Protein AF-A0A5E6N252-F1 (afdb_monomer)

Secondary structure (DSSP, 8-state):
---------SBTTTB-HIIIIIHHHHHHHHHHTT------HHHHHHHHTS-SHHHHHHHHHHHH-TTS-HHHHHHHHHHHT-

Solvent-accessible surface area (backbone atoms only — not comparable to full-atom values): 5133 Å² total; per-residue (Å²): 138,76,91,85,79,83,89,77,61,57,73,73,66,74,42,70,41,56,70,79,42,50,49,51,52,51,35,52,52,27,50,78,70,71,42,96,55,74,75,48,75,69,58,43,58,63,42,58,80,41,74,56,73,70,54,26,53,53,48,46,38,64,75,78,36,70,83,60,48,79,68,57,56,58,50,50,42,64,71,73,75,98

Foldseek 3Di:
DDDPDDDFDDDPTVDVCQVPPVLVVVQVLCVVVVHPDHADPVNSVVLVVQPDDVRSVVVCCVPPPVVQDPVNVVVVCVPRVD

Mean predicted aligned error: 8.98 Å

Radius of gyration: 15.83 Å; Cα contacts (8 Å, |Δi|>4): 44; chains: 1; bounding box: 36×22×51 Å

Sequence (82 aa):
MALEALIFDVDGTLANTERDGHLVAFNEAFKELGLDWFWTNDLYHELLNVTGGQLRIKYYLKTHRPDLRAMMWMYLLKRYIL

Structure (mmCIF, N/CA/C/O backbone):
data_AF-A0A5E6N252-F1
#
_entry.id   AF-A0A5E6N252-F1
#
loop_
_atom_site.group_PDB
_atom_site.id
_atom_site.type_symbol
_atom_site.label_atom_id
_atom_site.label_alt_id
_atom_site.label_comp_id
_atom_site.label_asym_id
_atom_site.label_entity_id
_atom_site.label_seq_id
_atom_site.pdbx_PDB_ins_code
_atom_site.Cartn_x
_atom_site.Cartn_y
_atom_site.Cartn_z
_atom_site.occupancy
_atom_site.B_iso_or_equiv
_atom_site.auth_seq_id
_atom_site.auth_comp_id
_atom_site.auth_asym_id
_atom_site.auth_atom_id
_atom_site.pdbx_PDB_model_num
ATOM 1 N N . MET A 1 1 ? 27.683 5.004 -33.853 1.00 51.91 1 MET A N 1
ATOM 2 C CA . MET A 1 1 ? 27.627 4.883 -32.383 1.00 51.91 1 MET 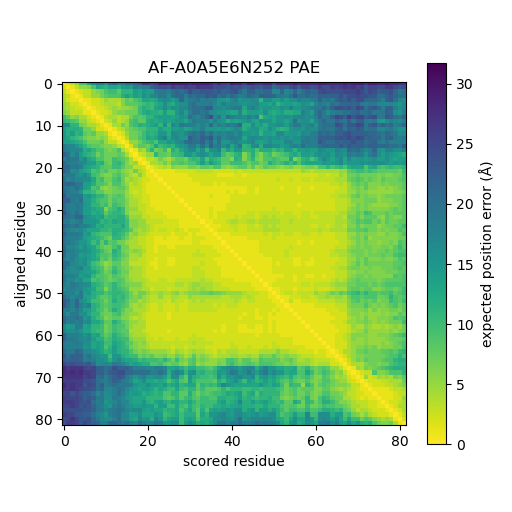A CA 1
ATOM 3 C C . MET A 1 1 ? 26.504 3.919 -32.065 1.00 51.91 1 MET A C 1
ATOM 5 O O . MET A 1 1 ? 25.417 4.108 -32.600 1.00 51.91 1 MET A O 1
ATOM 9 N N . ALA A 1 2 ? 26.800 2.850 -31.333 1.00 72.00 2 ALA A N 1
ATOM 10 C CA . ALA A 1 2 ? 25.806 1.866 -30.912 1.00 72.00 2 ALA A CA 1
ATOM 11 C C . ALA A 1 2 ? 25.338 2.204 -29.490 1.00 72.00 2 ALA A C 1
ATOM 13 O O . ALA A 1 2 ? 26.072 2.852 -28.750 1.00 72.00 2 ALA A O 1
ATOM 14 N N . LEU A 1 3 ? 24.120 1.800 -29.126 1.00 68.06 3 LEU A N 1
ATOM 15 C CA . LEU A 1 3 ? 23.633 1.906 -27.750 1.00 68.06 3 LEU A CA 1
ATOM 16 C C . LEU A 1 3 ? 24.534 1.055 -26.840 1.00 68.06 3 LEU A C 1
ATOM 18 O O . LEU A 1 3 ? 24.605 -0.156 -27.029 1.00 68.06 3 LEU A O 1
ATOM 22 N N . GLU A 1 4 ? 25.223 1.682 -25.885 1.00 80.12 4 GLU A N 1
ATOM 23 C CA . GLU A 1 4 ? 26.205 0.995 -25.027 1.00 80.12 4 GLU A CA 1
ATOM 24 C C . GLU A 1 4 ? 25.602 0.456 -23.724 1.00 80.12 4 GLU A C 1
ATOM 26 O O . GLU A 1 4 ? 26.092 -0.537 -23.191 1.00 80.12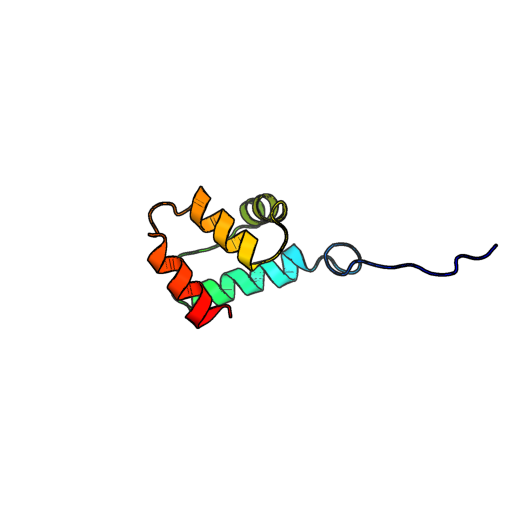 4 GLU A O 1
ATOM 31 N N . ALA A 1 5 ? 24.523 1.065 -23.221 1.00 74.94 5 ALA A N 1
ATOM 32 C CA . ALA A 1 5 ? 23.831 0.588 -22.028 1.00 74.94 5 ALA A CA 1
ATOM 33 C C . ALA A 1 5 ? 22.372 1.052 -21.975 1.00 74.94 5 ALA A C 1
ATOM 35 O O . ALA A 1 5 ? 22.023 2.128 -22.463 1.00 74.94 5 ALA A O 1
ATOM 36 N N . LEU A 1 6 ? 21.539 0.239 -21.327 1.00 71.12 6 LEU A N 1
ATOM 37 C CA . LEU A 1 6 ? 20.145 0.534 -21.023 1.00 71.12 6 LEU A CA 1
ATOM 38 C C . LEU A 1 6 ? 19.868 0.078 -19.587 1.00 71.12 6 LEU A C 1
ATOM 40 O O . LEU A 1 6 ? 20.132 -1.074 -19.243 1.00 71.12 6 LEU A O 1
ATOM 44 N N . ILE A 1 7 ? 19.389 0.993 -18.747 1.00 76.00 7 ILE A N 1
ATOM 45 C CA . ILE A 1 7 ? 19.050 0.719 -17.348 1.00 76.00 7 ILE A CA 1
ATOM 46 C C . ILE A 1 7 ? 17.533 0.709 -17.258 1.00 76.00 7 ILE A C 1
ATOM 48 O O . ILE A 1 7 ? 16.888 1.711 -17.563 1.00 76.00 7 ILE A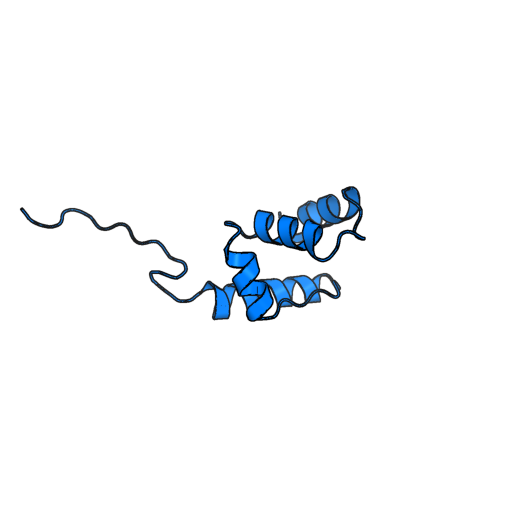 O 1
ATOM 52 N N . PHE A 1 8 ? 16.982 -0.434 -16.867 1.00 63.25 8 PHE A N 1
ATOM 53 C CA . PHE A 1 8 ? 15.553 -0.605 -16.673 1.00 63.25 8 PHE A CA 1
ATOM 54 C C . PHE A 1 8 ? 15.224 -0.521 -15.194 1.00 63.25 8 PHE A C 1
ATOM 56 O O . PHE A 1 8 ? 15.887 -1.151 -14.368 1.00 63.25 8 PHE A O 1
ATOM 63 N N . ASP A 1 9 ? 14.174 0.226 -14.890 1.00 66.50 9 ASP A N 1
ATOM 64 C CA . ASP A 1 9 ? 13.456 0.031 -13.643 1.00 66.50 9 ASP A CA 1
ATOM 65 C C . ASP A 1 9 ? 12.694 -1.309 -13.693 1.00 66.50 9 ASP A C 1
ATOM 67 O O . ASP A 1 9 ? 12.451 -1.866 -14.770 1.00 66.50 9 ASP A O 1
ATOM 71 N N . VAL A 1 10 ? 12.351 -1.863 -12.535 1.00 59.19 10 VAL A N 1
ATOM 72 C CA . VAL A 1 10 ? 11.680 -3.166 -12.433 1.00 59.19 10 VAL A CA 1
ATOM 73 C C . VAL A 1 10 ? 10.168 -2.971 -12.380 1.00 59.19 10 VAL A C 1
ATOM 75 O O . VAL A 1 10 ? 9.450 -3.476 -13.251 1.00 59.19 10 VAL A O 1
ATOM 78 N N . ASP A 1 11 ? 9.697 -2.190 -11.410 1.00 58.28 11 ASP A N 1
ATOM 79 C CA . ASP A 1 11 ? 8.274 -2.007 -11.139 1.00 58.28 11 ASP A CA 1
ATOM 80 C C . ASP A 1 11 ? 7.646 -1.049 -12.162 1.00 58.28 11 ASP A C 1
ATOM 82 O O . ASP A 1 11 ? 8.104 0.072 -12.371 1.00 58.28 11 ASP A O 1
ATOM 86 N N . GLY A 1 12 ? 6.621 -1.511 -12.881 1.00 56.28 12 GLY A N 1
ATOM 87 C CA . GLY A 1 12 ? 5.937 -0.723 -13.914 1.00 56.28 12 GLY A CA 1
ATOM 88 C C . GLY A 1 12 ? 6.715 -0.547 -15.228 1.00 56.28 12 GLY A C 1
ATOM 89 O O . GLY A 1 12 ? 6.151 -0.028 -16.189 1.00 56.28 12 GLY A O 1
ATOM 90 N N . THR A 1 13 ? 7.969 -1.016 -15.305 1.00 59.09 13 THR A N 1
ATOM 91 C CA . THR A 1 13 ? 8.817 -0.942 -16.512 1.00 59.09 13 THR A CA 1
ATOM 92 C C . THR A 1 13 ? 9.100 -2.319 -17.122 1.00 59.09 13 THR A C 1
ATOM 94 O O . THR A 1 13 ? 8.933 -2.488 -18.329 1.00 59.09 13 THR A O 1
ATOM 97 N N . LEU A 1 14 ? 9.473 -3.327 -16.323 1.00 57.22 14 LEU A N 1
ATOM 98 C CA . LEU A 1 14 ? 9.662 -4.707 -16.803 1.00 57.22 14 LEU A CA 1
ATOM 99 C C . LEU A 1 14 ? 8.448 -5.602 -16.526 1.00 57.22 14 LEU A C 1
ATOM 101 O O . LEU A 1 14 ? 8.187 -6.536 -17.284 1.00 57.22 14 LEU A O 1
ATOM 105 N N . ALA A 1 15 ? 7.691 -5.314 -15.468 1.00 53.28 15 ALA A N 1
ATOM 106 C CA . ALA A 1 15 ? 6.450 -6.006 -15.145 1.00 53.28 15 ALA A CA 1
ATOM 107 C C . ALA A 1 15 ? 5.502 -5.086 -14.363 1.00 53.28 15 ALA A C 1
ATOM 109 O O . ALA A 1 15 ? 5.937 -4.219 -13.608 1.00 53.28 15 ALA A O 1
ATOM 110 N N . ASN A 1 16 ? 4.190 -5.286 -14.517 1.00 57.91 16 ASN A N 1
ATOM 111 C CA . ASN A 1 16 ? 3.179 -4.535 -13.768 1.00 57.91 16 ASN A CA 1
ATOM 112 C C . ASN A 1 16 ? 2.972 -5.144 -12.363 1.00 57.91 16 ASN A C 1
ATOM 114 O O . ASN A 1 16 ? 1.900 -5.635 -12.017 1.00 57.91 16 ASN A O 1
ATOM 118 N N . THR A 1 17 ? 4.045 -5.184 -11.574 1.00 65.12 17 THR A N 1
ATOM 119 C CA . THR A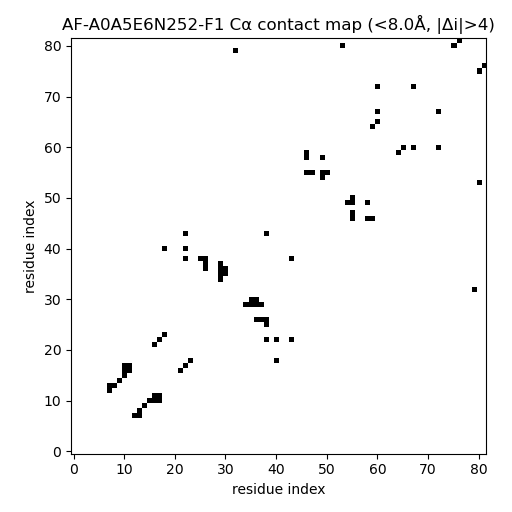 1 17 ? 4.148 -5.832 -10.250 1.00 65.12 17 THR A CA 1
ATOM 120 C C . THR A 1 17 ? 3.430 -5.073 -9.143 1.00 65.12 17 THR A C 1
ATOM 122 O O . THR A 1 17 ? 3.118 -5.650 -8.100 1.00 65.12 17 THR A O 1
ATOM 125 N N . GLU A 1 18 ? 3.134 -3.790 -9.348 1.00 68.75 18 GLU A N 1
ATOM 126 C CA . GLU A 1 18 ? 2.512 -2.957 -8.324 1.00 68.75 18 GLU A CA 1
ATOM 127 C C . GLU A 1 18 ? 1.089 -3.415 -7.993 1.00 68.75 18 GLU A C 1
ATOM 129 O O . GLU A 1 18 ? 0.759 -3.599 -6.818 1.00 68.75 18 GLU A O 1
ATOM 134 N N . ARG A 1 19 ? 0.264 -3.659 -9.015 1.00 63.12 19 ARG A N 1
ATOM 135 C CA . ARG A 1 19 ? -1.131 -4.072 -8.828 1.00 63.12 19 ARG A CA 1
ATOM 136 C C . ARG A 1 19 ? -1.264 -5.548 -8.466 1.00 63.12 19 ARG A C 1
ATOM 138 O O . ARG A 1 19 ? -1.957 -5.883 -7.510 1.00 63.12 19 ARG A O 1
ATOM 145 N N . ASP A 1 20 ? -0.608 -6.413 -9.229 1.00 68.00 20 ASP A N 1
ATOM 146 C CA . ASP A 1 20 ? -0.840 -7.859 -9.144 1.00 68.00 20 ASP A CA 1
ATOM 147 C C . ASP A 1 20 ? 0.091 -8.554 -8.135 1.00 68.00 20 ASP A C 1
ATOM 149 O O . ASP A 1 20 ? -0.139 -9.706 -7.774 1.00 68.00 20 ASP A O 1
ATOM 153 N N . GLY A 1 21 ? 1.119 -7.853 -7.641 1.00 79.06 21 GLY A N 1
ATOM 154 C CA . GLY A 1 21 ? 2.045 -8.347 -6.621 1.00 79.06 21 GLY A CA 1
ATOM 155 C C . GLY A 1 21 ? 1.964 -7.549 -5.322 1.00 79.06 21 GLY A C 1
ATOM 156 O O . GLY A 1 21 ? 1.497 -8.053 -4.300 1.00 79.06 21 GLY A O 1
ATOM 157 N N . HIS A 1 22 ? 2.415 -6.293 -5.348 1.00 84.62 22 HIS A N 1
ATOM 158 C CA . HIS A 1 22 ? 2.598 -5.503 -4.129 1.00 84.62 22 HIS A CA 1
ATOM 159 C C . HIS A 1 22 ? 1.294 -5.242 -3.375 1.00 84.62 22 HIS A C 1
ATOM 161 O O . HIS A 1 22 ? 1.260 -5.434 -2.161 1.00 84.62 22 HIS A O 1
ATOM 167 N N . LEU A 1 23 ? 0.216 -4.854 -4.064 1.00 88.75 23 LEU A N 1
ATOM 168 C CA . LEU A 1 23 ? -1.084 -4.631 -3.422 1.00 88.75 23 LEU A CA 1
ATOM 169 C C . LEU A 1 23 ? -1.599 -5.883 -2.695 1.00 88.75 23 LEU A C 1
ATOM 171 O O . LEU A 1 23 ? -2.064 -5.793 -1.558 1.00 88.75 23 LEU A O 1
ATOM 175 N N . VAL A 1 24 ? -1.482 -7.052 -3.331 1.00 88.81 24 VAL A N 1
ATOM 176 C CA . VAL A 1 24 ? -1.878 -8.337 -2.735 1.00 88.81 24 VAL A CA 1
ATOM 177 C C . VAL A 1 24 ? -1.035 -8.627 -1.494 1.00 88.81 24 VAL A C 1
ATOM 179 O O . VAL A 1 24 ? -1.591 -8.927 -0.440 1.00 88.81 24 VAL A O 1
ATOM 182 N N . ALA A 1 25 ? 0.287 -8.459 -1.584 1.00 87.19 25 ALA A N 1
ATOM 183 C CA . ALA A 1 25 ? 1.195 -8.676 -0.460 1.00 87.19 25 ALA A CA 1
ATOM 184 C C . ALA A 1 25 ? 0.903 -7.743 0.728 1.00 87.19 25 ALA A C 1
ATOM 186 O O . ALA A 1 25 ? 0.926 -8.193 1.872 1.00 87.19 25 ALA A O 1
ATOM 187 N N . PHE A 1 26 ? 0.581 -6.467 0.481 1.00 89.56 26 PHE A N 1
ATOM 188 C CA . PHE A 1 26 ? 0.170 -5.546 1.545 1.00 89.56 26 PHE A CA 1
ATOM 189 C C . PHE A 1 26 ? -1.113 -6.014 2.233 1.00 89.56 26 PHE A C 1
ATOM 191 O O . PHE A 1 26 ? -1.146 -6.093 3.458 1.00 89.56 26 PHE A O 1
ATOM 198 N N . ASN A 1 27 ? -2.150 -6.350 1.462 1.00 92.06 27 ASN A N 1
ATOM 199 C CA . ASN A 1 27 ? -3.435 -6.772 2.018 1.00 92.06 27 ASN A CA 1
ATOM 200 C C . ASN A 1 27 ? -3.336 -8.090 2.803 1.00 92.06 27 ASN A C 1
ATOM 202 O O . ASN A 1 27 ? -3.926 -8.195 3.879 1.00 92.06 27 ASN A O 1
ATOM 206 N N . GLU A 1 28 ? -2.568 -9.069 2.316 1.00 89.62 28 GLU A N 1
ATOM 207 C CA . GLU A 1 28 ? -2.314 -10.306 3.066 1.00 89.62 28 GLU A CA 1
ATOM 208 C C . GLU A 1 28 ? -1.508 -10.031 4.342 1.00 89.62 28 GLU A C 1
ATOM 210 O O . GLU A 1 28 ? -1.898 -10.496 5.410 1.00 89.62 28 GLU A O 1
ATOM 215 N N . ALA A 1 29 ? -0.471 -9.187 4.288 1.00 86.94 29 ALA A N 1
ATOM 216 C CA . ALA A 1 29 ? 0.272 -8.800 5.486 1.00 86.94 29 ALA A CA 1
ATOM 217 C C . ALA A 1 29 ? -0.632 -8.097 6.514 1.00 86.94 29 ALA A C 1
ATOM 219 O O . ALA A 1 29 ? -0.592 -8.419 7.698 1.00 86.94 29 ALA A O 1
ATOM 220 N N . PHE A 1 30 ? -1.498 -7.169 6.098 1.00 89.62 30 PHE A N 1
ATOM 221 C CA . PHE A 1 30 ? -2.435 -6.514 7.019 1.00 89.62 30 PHE A CA 1
ATOM 222 C C . PHE A 1 30 ? -3.373 -7.519 7.689 1.00 89.62 30 PHE A C 1
ATOM 224 O O . PHE A 1 30 ? -3.573 -7.460 8.904 1.00 89.62 30 PHE A O 1
ATOM 231 N N . LYS A 1 31 ? -3.878 -8.485 6.920 1.00 89.62 31 LYS A N 1
ATOM 232 C CA . LYS A 1 31 ? -4.733 -9.563 7.415 1.00 89.62 31 LYS A CA 1
ATOM 233 C C . LYS A 1 31 ? -4.008 -10.479 8.404 1.00 89.62 31 LYS A C 1
ATOM 235 O O . LYS A 1 31 ? -4.567 -10.774 9.458 1.00 89.62 31 LYS A O 1
ATOM 240 N N . GLU A 1 32 ? -2.775 -10.895 8.112 1.00 86.31 32 GLU A N 1
ATOM 241 C CA . GLU A 1 32 ? -1.946 -11.701 9.025 1.00 86.31 32 GLU A CA 1
ATOM 242 C C . GLU A 1 32 ? -1.662 -10.973 10.345 1.00 86.31 32 GLU A C 1
ATOM 244 O O . GLU A 1 32 ? -1.595 -11.592 11.408 1.00 86.31 32 GLU A O 1
ATOM 249 N N . LEU A 1 33 ? -1.561 -9.645 10.295 1.00 83.69 33 LEU A N 1
ATOM 250 C CA . LEU A 1 33 ? -1.370 -8.789 11.464 1.00 83.69 33 LEU A CA 1
ATOM 251 C C . LEU A 1 33 ? -2.665 -8.461 12.216 1.00 83.69 33 LEU A C 1
ATOM 253 O O . LEU A 1 33 ? -2.611 -7.780 13.242 1.00 83.69 33 LEU A O 1
ATOM 257 N N . GLY A 1 34 ? -3.819 -8.931 11.733 1.00 86.69 34 GLY A N 1
ATOM 258 C CA . GLY A 1 34 ? -5.126 -8.622 12.313 1.00 86.69 34 GLY A CA 1
ATOM 259 C C . GLY A 1 34 ? -5.507 -7.145 12.191 1.00 86.69 34 GLY A C 1
ATOM 260 O O . GLY A 1 34 ? -6.318 -6.652 12.975 1.00 86.69 34 GLY A O 1
ATOM 261 N N . LEU A 1 35 ? -4.904 -6.427 11.241 1.00 86.19 35 LEU A N 1
ATOM 262 C CA . LEU A 1 35 ? -5.264 -5.056 10.918 1.00 86.19 35 LEU A CA 1
ATOM 263 C C . LEU A 1 35 ? -6.521 -5.076 10.049 1.00 86.19 35 LEU A C 1
ATOM 265 O O . LEU A 1 35 ? -6.613 -5.820 9.077 1.00 86.19 35 LEU A O 1
ATOM 269 N N . ASP A 1 36 ? -7.475 -4.206 10.360 1.00 88.94 36 ASP A N 1
ATOM 270 C CA . ASP A 1 36 ? -8.703 -4.010 9.584 1.00 88.94 36 ASP A CA 1
ATOM 271 C C . ASP A 1 36 ? -8.468 -3.198 8.294 1.00 88.94 36 ASP A C 1
ATOM 273 O O . ASP A 1 36 ? -9.367 -2.530 7.785 1.00 88.94 36 ASP A O 1
ATOM 277 N N . TRP A 1 37 ? -7.235 -3.208 7.781 1.00 92.00 37 TRP A N 1
ATOM 278 C CA . TRP A 1 37 ? -6.825 -2.412 6.634 1.00 92.00 37 TRP A CA 1
ATOM 279 C C . TRP A 1 37 ? -6.987 -3.229 5.367 1.00 92.00 37 TRP A C 1
ATOM 281 O O . TRP A 1 37 ? -6.500 -4.352 5.262 1.00 92.00 37 TRP A O 1
ATOM 291 N N . PHE A 1 38 ? -7.625 -2.621 4.377 1.00 94.00 38 PHE A N 1
ATOM 292 C CA . PHE A 1 38 ? -7.730 -3.189 3.049 1.00 94.00 38 PHE A CA 1
ATOM 293 C C . PHE A 1 38 ? -7.546 -2.077 2.026 1.00 94.00 38 PHE A C 1
ATOM 295 O O . PHE A 1 38 ? -8.320 -1.118 1.982 1.00 94.00 38 PHE A O 1
ATOM 302 N N . TRP A 1 39 ? -6.495 -2.182 1.225 1.00 94.75 39 TRP A N 1
ATOM 303 C CA . TRP A 1 39 ? -6.234 -1.256 0.138 1.00 94.75 39 TRP A CA 1
ATOM 304 C C . TRP A 1 39 ? -6.928 -1.751 -1.127 1.00 94.75 39 TRP A C 1
ATOM 306 O O . TRP A 1 39 ? -6.687 -2.860 -1.606 1.00 94.75 39 TRP A O 1
ATOM 316 N N . THR A 1 40 ? -7.818 -0.918 -1.663 1.00 94.38 40 THR A N 1
ATOM 317 C CA . THR A 1 40 ? -8.417 -1.125 -2.983 1.00 94.38 40 THR A CA 1
ATOM 318 C C . THR A 1 40 ? -7.437 -0.701 -4.075 1.00 94.38 40 THR A C 1
ATOM 320 O O . THR A 1 40 ? -6.455 -0.010 -3.810 1.00 94.38 40 THR A O 1
ATOM 323 N N . ASN A 1 41 ? -7.717 -1.076 -5.325 1.00 90.69 41 ASN A N 1
ATOM 324 C CA . ASN A 1 41 ? -6.917 -0.626 -6.469 1.00 90.69 41 ASN A CA 1
ATOM 325 C C . ASN A 1 41 ? -6.873 0.904 -6.599 1.00 90.69 41 ASN A C 1
ATOM 327 O O . ASN A 1 41 ? -5.825 1.444 -6.946 1.00 90.69 41 ASN A O 1
ATOM 331 N N . ASP A 1 42 ? -7.986 1.582 -6.319 1.00 92.69 42 ASP A N 1
ATOM 332 C CA . ASP A 1 42 ? -8.086 3.040 -6.442 1.00 92.69 42 ASP A CA 1
ATOM 333 C C . ASP A 1 42 ? -7.261 3.732 -5.356 1.00 92.69 42 ASP A C 1
ATOM 335 O O . ASP A 1 42 ? -6.415 4.572 -5.658 1.00 92.69 42 ASP A O 1
ATOM 339 N N . LEU A 1 43 ? -7.408 3.289 -4.101 1.00 93.19 43 LEU A N 1
ATOM 340 C CA . LEU A 1 43 ? -6.588 3.791 -3.000 1.00 93.19 43 LEU A CA 1
ATOM 341 C C . LEU A 1 43 ? -5.106 3.504 -3.251 1.00 93.19 43 LEU A C 1
ATOM 343 O O . LEU A 1 43 ? -4.255 4.356 -3.013 1.00 93.19 43 LEU A O 1
ATOM 347 N N . TYR A 1 44 ? -4.777 2.311 -3.744 1.00 91.31 44 TYR A N 1
ATOM 348 C CA . TYR A 1 44 ? -3.393 1.966 -4.016 1.00 91.31 44 TYR A CA 1
ATOM 349 C C . TYR A 1 44 ? -2.792 2.867 -5.098 1.00 91.31 44 TYR A C 1
ATOM 351 O O . TYR A 1 44 ? -1.703 3.380 -4.876 1.00 91.31 44 TYR A O 1
ATOM 359 N N . HIS A 1 45 ? -3.516 3.162 -6.186 1.00 90.50 45 HIS A N 1
ATOM 360 C CA . HIS A 1 45 ? -3.075 4.132 -7.198 1.00 90.50 45 HIS A CA 1
ATOM 361 C C . HIS A 1 45 ? -2.769 5.513 -6.613 1.00 90.50 45 HIS A C 1
ATOM 363 O O . HIS A 1 45 ? -1.763 6.120 -6.974 1.00 90.50 45 HIS A O 1
ATOM 369 N N . GLU A 1 46 ? -3.586 6.011 -5.685 1.00 91.00 46 GLU A N 1
ATOM 370 C CA . GLU A 1 46 ? -3.291 7.274 -5.000 1.00 91.00 46 GLU A CA 1
ATOM 371 C C . GLU A 1 46 ? -2.002 7.175 -4.172 1.00 91.00 46 GLU A C 1
ATOM 373 O O . GLU A 1 46 ? -1.158 8.077 -4.198 1.00 91.00 46 GLU A O 1
ATOM 378 N N . LEU A 1 47 ? -1.828 6.053 -3.471 1.00 91.06 47 LEU A N 1
ATOM 379 C CA . LEU A 1 47 ? -0.668 5.757 -2.637 1.00 91.06 47 LEU A CA 1
ATOM 380 C C . LEU A 1 47 ? 0.623 5.521 -3.445 1.00 91.06 47 LEU A C 1
ATOM 382 O O . LEU A 1 47 ? 1.716 5.706 -2.898 1.00 91.06 47 LEU A O 1
ATOM 386 N N . LEU A 1 48 ? 0.539 5.158 -4.730 1.00 89.56 48 LEU A N 1
ATOM 387 C CA . LEU A 1 48 ? 1.699 4.980 -5.615 1.00 89.56 48 LEU A CA 1
ATOM 388 C C . LEU A 1 48 ? 2.497 6.27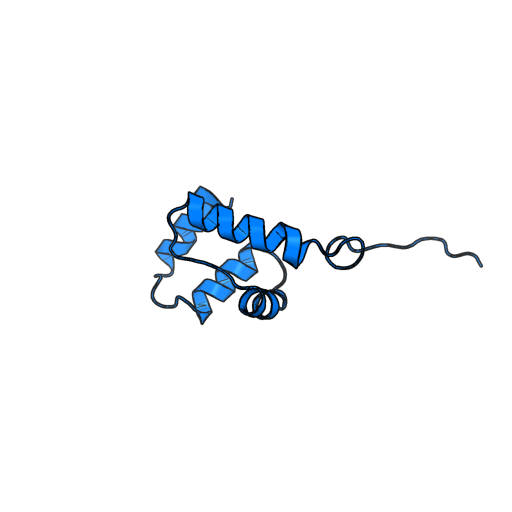1 -5.826 1.00 89.56 48 LEU A C 1
ATOM 390 O O . LEU A 1 48 ? 3.711 6.205 -6.011 1.00 89.56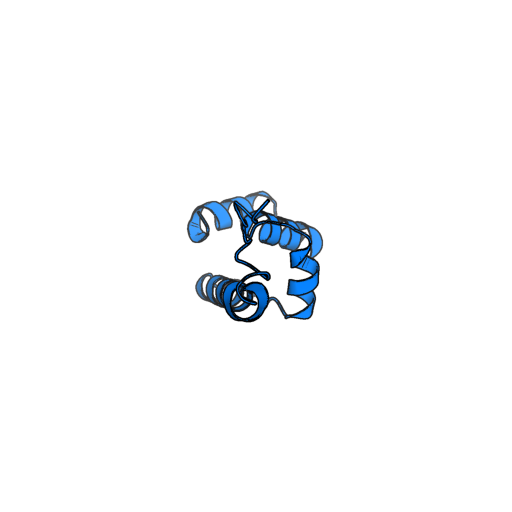 48 LEU A O 1
ATOM 394 N N . ASN A 1 49 ? 1.868 7.441 -5.654 1.00 89.25 49 ASN A N 1
ATOM 395 C CA . ASN A 1 49 ? 2.559 8.738 -5.662 1.00 89.25 49 ASN A CA 1
ATOM 396 C C . ASN A 1 49 ? 3.611 8.877 -4.545 1.00 89.25 49 ASN A C 1
ATOM 398 O O . ASN A 1 49 ? 4.450 9.777 -4.584 1.00 89.25 49 ASN A O 1
ATOM 402 N N . VAL A 1 50 ? 3.570 8.006 -3.533 1.00 87.88 50 VAL A N 1
ATOM 403 C CA . VAL A 1 50 ? 4.578 7.921 -2.477 1.00 87.88 50 VAL A CA 1
ATOM 404 C C . VAL A 1 50 ? 5.508 6.755 -2.779 1.00 87.88 50 VAL A C 1
ATOM 406 O O . VAL A 1 50 ? 5.109 5.594 -2.693 1.00 87.88 50 VAL A O 1
ATOM 409 N N . THR A 1 51 ? 6.760 7.057 -3.114 1.00 83.31 51 THR A N 1
ATOM 410 C CA . THR A 1 51 ? 7.778 6.044 -3.411 1.00 83.31 51 THR A CA 1
ATOM 411 C C . THR A 1 51 ? 8.178 5.264 -2.157 1.00 83.31 51 THR A C 1
ATOM 413 O O . THR A 1 51 ? 8.442 5.847 -1.105 1.00 83.31 51 THR A O 1
ATOM 416 N N . GLY A 1 52 ? 8.280 3.939 -2.288 1.00 82.88 52 GLY A N 1
ATOM 417 C CA . GLY A 1 52 ? 8.737 3.030 -1.236 1.00 82.88 52 GLY A CA 1
ATOM 418 C C . GLY A 1 52 ? 7.630 2.582 -0.273 1.00 82.88 52 GLY A C 1
ATOM 419 O O . GLY A 1 52 ? 6.900 3.390 0.301 1.00 82.88 52 GLY A O 1
ATOM 420 N N . GLY A 1 53 ? 7.543 1.269 -0.032 1.00 85.12 53 GLY A N 1
ATOM 421 C CA . GLY A 1 53 ? 6.448 0.655 0.733 1.00 85.12 53 GLY A CA 1
ATOM 422 C C . GLY A 1 53 ? 6.283 1.178 2.166 1.00 85.12 53 GLY A C 1
ATOM 423 O O . GLY A 1 53 ? 5.167 1.433 2.610 1.00 85.12 53 GLY A O 1
ATOM 424 N N . GLN A 1 54 ? 7.382 1.425 2.886 1.00 84.69 54 GLN A N 1
ATOM 425 C CA . GLN A 1 54 ? 7.319 1.961 4.255 1.00 84.69 54 GLN A CA 1
ATOM 426 C C . GLN A 1 54 ? 6.782 3.397 4.299 1.00 84.69 54 GLN A C 1
ATOM 428 O O . GLN A 1 54 ? 5.969 3.744 5.160 1.00 84.69 54 GLN A O 1
ATOM 433 N N . LEU A 1 55 ? 7.226 4.239 3.361 1.00 87.19 55 LEU A N 1
ATOM 434 C CA . LEU A 1 55 ? 6.751 5.616 3.247 1.00 87.19 55 LEU A CA 1
ATOM 435 C C . LEU A 1 55 ? 5.282 5.648 2.828 1.00 87.19 55 LEU A C 1
ATOM 437 O O . LEU A 1 55 ? 4.522 6.464 3.350 1.00 87.19 55 LEU A O 1
ATOM 441 N N . ARG A 1 56 ? 4.867 4.711 1.974 1.00 92.19 56 ARG A N 1
ATOM 442 C CA . ARG A 1 56 ? 3.478 4.527 1.559 1.00 92.19 56 ARG A CA 1
ATOM 443 C C . ARG A 1 56 ? 2.556 4.201 2.731 1.00 92.19 56 ARG A C 1
ATOM 445 O O . ARG A 1 56 ? 1.557 4.890 2.923 1.00 92.19 56 ARG A O 1
ATOM 452 N N . ILE A 1 57 ? 2.935 3.240 3.579 1.00 89.38 57 ILE A N 1
ATOM 453 C CA . ILE A 1 57 ? 2.193 2.916 4.812 1.00 89.38 57 ILE A CA 1
ATOM 454 C C . ILE A 1 57 ? 2.132 4.131 5.746 1.00 89.38 57 ILE A C 1
ATOM 456 O O . ILE A 1 57 ? 1.071 4.461 6.273 1.00 89.38 57 ILE A O 1
ATOM 460 N N . LYS A 1 58 ? 3.249 4.846 5.927 1.00 87.00 58 LYS A N 1
ATOM 461 C CA . LYS A 1 58 ? 3.294 6.061 6.755 1.00 87.00 58 LYS A CA 1
ATOM 462 C C . LYS A 1 58 ? 2.355 7.151 6.237 1.00 87.00 58 LYS A C 1
ATOM 464 O O . LYS A 1 58 ? 1.693 7.819 7.031 1.00 87.00 58 LYS A O 1
ATOM 469 N N . TYR A 1 59 ? 2.322 7.355 4.925 1.00 90.81 59 TYR A N 1
ATOM 470 C CA . TYR A 1 59 ? 1.428 8.321 4.307 1.00 90.81 59 TYR A CA 1
ATOM 471 C C . TYR A 1 59 ? -0.034 7.912 4.496 1.00 90.81 59 TYR A C 1
ATOM 473 O O . TYR A 1 59 ? -0.808 8.733 4.980 1.00 90.81 59 TYR A O 1
ATOM 481 N N . TYR A 1 60 ? -0.377 6.646 4.227 1.00 92.19 60 TYR A N 1
ATOM 482 C CA . TYR A 1 60 ? -1.713 6.089 4.467 1.00 92.19 60 TYR A CA 1
ATOM 483 C C . TYR A 1 60 ? -2.180 6.324 5.908 1.00 92.19 60 TYR A C 1
ATOM 485 O O . TYR A 1 60 ? -3.267 6.847 6.132 1.00 92.19 60 TYR A O 1
ATOM 493 N N . LEU A 1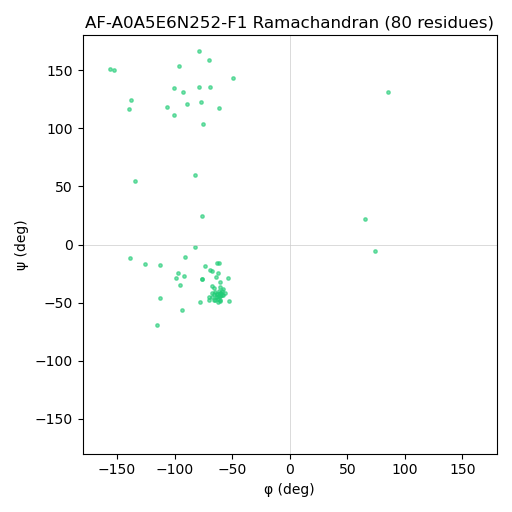 61 ? -1.333 6.026 6.893 1.00 89.44 61 LEU A N 1
ATOM 494 C CA . LEU A 1 61 ? -1.643 6.258 8.303 1.00 89.44 61 LEU A CA 1
ATOM 495 C C . LEU A 1 61 ? -1.937 7.728 8.601 1.00 89.44 61 LEU A C 1
ATOM 497 O O . LEU A 1 61 ? -2.897 8.046 9.294 1.00 89.44 61 LEU A O 1
ATOM 501 N N . LYS A 1 62 ? -1.136 8.642 8.048 1.00 88.88 62 LYS A N 1
ATOM 502 C CA . LYS A 1 62 ? -1.321 10.079 8.256 1.00 88.88 62 LYS A CA 1
ATOM 503 C C . LYS A 1 62 ? -2.630 10.597 7.648 1.00 88.88 62 LYS A C 1
ATOM 505 O O . LYS A 1 62 ? -3.229 11.502 8.224 1.00 88.88 62 LYS A O 1
ATOM 510 N N . THR A 1 63 ? -3.032 10.090 6.485 1.00 91.06 63 THR A N 1
ATOM 511 C CA . THR A 1 63 ? -4.161 10.635 5.713 1.00 91.06 63 THR A CA 1
ATOM 512 C C . THR A 1 63 ? -5.483 9.916 5.966 1.00 91.06 63 THR A C 1
ATOM 514 O O . THR A 1 63 ? -6.518 10.571 6.006 1.00 91.06 63 THR A O 1
ATOM 517 N N . HIS A 1 64 ? -5.453 8.602 6.187 1.00 90.12 64 HIS A N 1
ATOM 518 C CA . HIS A 1 64 ? -6.644 7.754 6.286 1.00 90.12 64 HIS A CA 1
ATOM 519 C C . HIS A 1 64 ? -6.873 7.177 7.684 1.00 90.12 64 HIS A C 1
ATOM 521 O O . HIS A 1 64 ? -7.980 6.732 7.976 1.00 90.12 64 HIS A O 1
ATOM 527 N N . ARG A 1 65 ? -5.852 7.179 8.554 1.00 85.75 65 ARG A N 1
ATOM 528 C CA . ARG A 1 65 ? -5.951 6.688 9.939 1.00 85.75 65 ARG A CA 1
ATOM 529 C C . ARG A 1 65 ? -5.311 7.636 10.964 1.00 85.75 65 ARG A C 1
ATOM 531 O O . ARG A 1 65 ? -4.449 7.215 11.741 1.00 85.75 65 ARG A O 1
ATOM 538 N N . PRO A 1 66 ? -5.711 8.924 11.006 1.00 80.00 66 PRO A N 1
ATOM 539 C CA . PRO A 1 66 ? -5.158 9.879 11.969 1.00 80.00 66 PRO A CA 1
ATOM 540 C C . PRO A 1 66 ? -5.472 9.507 13.431 1.00 80.00 66 PRO A C 1
ATOM 542 O O . PRO A 1 66 ? -4.835 10.022 14.349 1.00 80.00 66 PRO A O 1
ATOM 545 N N . ASP A 1 67 ? -6.437 8.606 13.651 1.00 80.94 67 ASP A N 1
ATOM 546 C CA . ASP A 1 67 ? -6.784 7.999 14.938 1.00 80.94 67 ASP A CA 1
ATOM 547 C C . ASP A 1 67 ? -5.655 7.130 15.519 1.00 80.94 67 ASP A C 1
ATOM 549 O O . ASP A 1 67 ? -5.513 7.018 16.742 1.00 80.94 67 ASP A O 1
ATOM 553 N N . LEU A 1 68 ? -4.807 6.549 14.667 1.00 76.00 68 LEU A N 1
ATOM 554 C CA . LEU A 1 68 ? -3.671 5.749 15.105 1.00 76.00 68 LEU A CA 1
ATOM 555 C C . LEU A 1 68 ? -2.555 6.663 15.624 1.00 76.00 68 LEU A C 1
ATOM 557 O O . LEU A 1 68 ? -1.799 7.277 14.870 1.00 76.00 68 LEU A O 1
ATOM 561 N N . ARG A 1 69 ? -2.424 6.730 16.956 1.00 65.69 69 ARG A N 1
ATOM 562 C CA . ARG A 1 69 ? -1.370 7.502 17.638 1.00 65.69 69 ARG A CA 1
ATOM 563 C C . ARG A 1 69 ? 0.011 7.215 17.056 1.00 65.69 69 ARG A C 1
ATOM 565 O O . ARG A 1 69 ? 0.371 6.065 16.809 1.00 65.69 69 ARG A O 1
ATOM 572 N N . ALA A 1 70 ? 0.840 8.258 16.992 1.00 62.97 70 ALA A N 1
ATOM 573 C CA . ALA A 1 70 ? 2.182 8.198 16.421 1.00 62.97 70 ALA A CA 1
ATOM 574 C C . ALA A 1 70 ? 3.088 7.089 17.012 1.00 62.97 70 ALA A C 1
ATOM 576 O O . ALA A 1 70 ? 3.947 6.549 16.324 1.00 62.97 70 ALA A O 1
ATOM 577 N N . MET A 1 71 ? 2.877 6.711 18.275 1.00 59.25 71 MET A N 1
ATOM 578 C CA . MET A 1 71 ? 3.619 5.617 18.913 1.00 59.25 71 MET A CA 1
ATOM 579 C C . MET A 1 71 ? 3.161 4.219 18.467 1.00 59.25 71 MET A C 1
ATOM 581 O O . MET A 1 71 ? 3.973 3.299 18.435 1.00 59.25 71 MET A O 1
ATOM 585 N N . MET A 1 72 ? 1.886 4.055 18.104 1.00 67.94 72 MET A N 1
ATOM 586 C CA . MET A 1 72 ? 1.298 2.756 17.763 1.00 67.94 72 MET A CA 1
ATOM 587 C C . MET A 1 72 ? 1.846 2.225 16.435 1.00 67.94 72 MET A C 1
ATOM 589 O O . MET A 1 72 ? 2.259 1.074 16.341 1.00 67.94 72 MET A O 1
ATOM 593 N N . TRP A 1 73 ? 1.933 3.071 15.409 1.00 69.75 73 TRP A N 1
ATOM 594 C CA . TRP A 1 73 ? 2.426 2.630 14.103 1.00 69.75 73 TRP A CA 1
ATOM 595 C C . TRP A 1 73 ? 3.951 2.454 14.049 1.00 69.75 73 TRP A C 1
ATOM 597 O O . TRP A 1 73 ? 4.434 1.571 13.344 1.00 69.75 73 TRP A O 1
ATOM 607 N N . MET A 1 74 ? 4.720 3.215 14.841 1.00 66.25 74 MET A N 1
ATOM 608 C CA . MET A 1 74 ? 6.157 2.953 15.026 1.00 66.25 74 MET A CA 1
ATOM 609 C C . MET A 1 74 ? 6.408 1.564 15.625 1.00 66.25 74 MET A C 1
ATOM 611 O O . MET A 1 74 ? 7.378 0.903 15.257 1.00 66.25 74 MET A O 1
ATOM 615 N N . TYR A 1 75 ? 5.540 1.121 16.538 1.00 69.94 75 TYR A N 1
ATOM 616 C CA . TYR A 1 75 ? 5.602 -0.221 17.106 1.00 69.94 75 TYR A CA 1
ATOM 617 C C . TYR A 1 75 ? 5.273 -1.296 16.062 1.00 69.94 75 TYR A C 1
ATOM 619 O O . TYR A 1 75 ? 6.013 -2.269 15.941 1.00 69.94 75 TYR A O 1
ATOM 627 N N . LEU A 1 76 ? 4.218 -1.092 15.265 1.00 66.69 76 LEU A N 1
ATOM 628 C CA . LEU A 1 76 ? 3.825 -2.023 14.201 1.00 66.69 76 LEU A CA 1
ATOM 629 C C . LEU A 1 76 ? 4.914 -2.178 13.126 1.00 66.69 76 LEU A C 1
ATOM 631 O O . LEU A 1 76 ? 5.239 -3.303 12.758 1.00 66.69 76 LEU A O 1
ATOM 635 N N . LEU A 1 77 ? 5.542 -1.080 12.688 1.00 67.31 77 LEU A N 1
ATOM 636 C CA . LEU A 1 77 ? 6.636 -1.130 11.709 1.00 67.31 77 LEU A CA 1
ATOM 637 C C . LEU A 1 77 ? 7.829 -1.948 12.210 1.00 67.31 77 LEU A C 1
ATOM 639 O O . LEU A 1 77 ? 8.321 -2.810 11.491 1.00 67.31 77 LEU A O 1
ATOM 643 N N . LYS A 1 78 ? 8.273 -1.703 13.450 1.00 66.50 78 LYS A N 1
ATOM 644 C CA . LYS A 1 78 ? 9.428 -2.400 14.040 1.00 66.50 78 LYS A CA 1
ATOM 645 C C . LYS A 1 78 ? 9.194 -3.884 14.305 1.00 66.50 78 LYS A C 1
ATOM 647 O O . LYS A 1 78 ? 10.160 -4.607 14.498 1.00 66.50 78 LYS A O 1
ATOM 652 N N . ARG A 1 79 ? 7.937 -4.304 14.438 1.00 62.84 79 ARG A N 1
ATOM 653 C CA . ARG A 1 79 ? 7.592 -5.670 14.836 1.00 62.84 79 ARG A CA 1
ATOM 654 C C . ARG A 1 79 ? 7.279 -6.576 13.647 1.00 62.84 79 ARG A C 1
ATOM 656 O O . ARG A 1 79 ? 7.394 -7.788 13.794 1.00 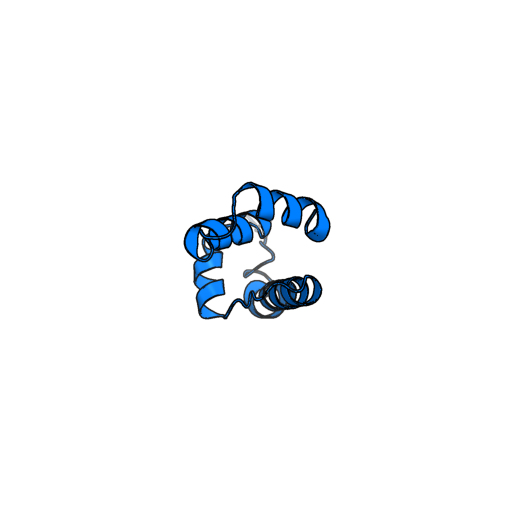62.84 79 ARG A O 1
ATOM 663 N N . TYR A 1 80 ? 6.856 -6.003 12.521 1.00 59.38 80 TYR A N 1
ATOM 664 C CA . TYR A 1 80 ? 6.232 -6.780 11.450 1.00 59.38 80 TYR A CA 1
ATOM 665 C C . TYR A 1 80 ? 6.653 -6.406 10.024 1.00 59.38 80 TYR A C 1
ATOM 667 O O . TYR A 1 80 ? 6.300 -7.126 9.097 1.00 59.38 80 TYR A O 1
ATOM 675 N N . ILE A 1 81 ? 7.354 -5.285 9.820 1.00 60.44 81 ILE A N 1
ATOM 676 C CA . ILE A 1 81 ? 7.714 -4.782 8.476 1.00 60.44 81 ILE A CA 1
ATOM 677 C C . ILE A 1 81 ? 9.234 -4.548 8.334 1.00 60.44 81 ILE A C 1
ATOM 679 O O . ILE A 1 81 ? 9.734 -4.431 7.215 1.00 60.44 81 ILE A O 1
ATOM 683 N N . LEU A 1 82 ? 9.969 -4.486 9.450 1.00 52.53 82 LEU A N 1
ATOM 684 C CA . LEU A 1 82 ? 11.433 -4.424 9.531 1.00 52.53 82 LEU A CA 1
ATOM 685 C C . LEU A 1 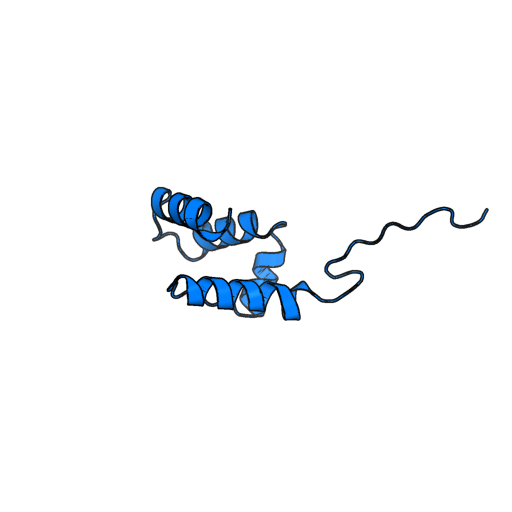82 ? 11.989 -5.690 10.180 1.00 52.53 82 LEU A C 1
ATOM 687 O O . LEU A 1 82 ? 11.324 -6.189 11.116 1.00 52.53 82 LEU A O 1
#

Nearest PDB structures (foldseek):
  4uau-assembly2_B  TM=9.705E-01  e=1.605E-03  Cereibacter sphaeroides
  4uav-assembly1_A  TM=8.619E-01  e=2.780E-03  Arabidopsis thaliana
  4uas-assembly2_B  TM=9.701E-01  e=7.267E-03  Cereibacter sphaeroides

pLDDT: mean 78.35, std 12.9, range [51.91, 94.75]